Protein AF-A0A1W9UBL5-F1 (afdb_monomer_lite)

Foldseek 3Di:
DPPPVLVVLLVLLLQLVVPADQDDWDALVVSCVVCVVVVDRDDSVSSVVSLVVCVVQAQWDADPPDDGTIHHDNPRCQQVDPPDDSSRSVVVSSVVVSVVVVVVVVVVVVPD

Sequence (112 aa):
MGSSKSYETLKRQWLLLNRMPHRGRKGTKYFQQALGEMGLDVSLRTIQRDLKELSRQFPLVSDDERISGWKWAEDAAVFDIPGMDPHAALAFKMIDLHLGWMNRQHYRQILN

Radius of gyration: 15.46 Å; chains: 1; bounding box: 36×39×45 Å

Secondary structure (DSSP, 8-state):
-HHHHHHHHHHHHHHHHHT--SSS-B-HHHHHHHHHHTT----HHHHHHHHHHHTTTS-EEE-SSSS--EEE-TT-GGG--TTS-HHHHHHHHHHHHHHHHHHHHHGGGS--

Structure (mmCIF, N/CA/C/O backbone):
data_AF-A0A1W9UBL5-F1
#
_entry.id   AF-A0A1W9UBL5-F1
#
loop_
_atom_site.group_PDB
_atom_site.id
_atom_site.type_symbol
_atom_site.label_atom_id
_atom_site.label_alt_id
_atom_site.label_comp_id
_atom_site.label_asym_id
_atom_site.label_entity_id
_atom_site.label_seq_id
_atom_site.pdbx_PDB_ins_code
_atom_site.Cartn_x
_atom_site.Cartn_y
_atom_site.Cartn_z
_atom_site.occupancy
_atom_site.B_iso_or_equiv
_atom_site.auth_seq_id
_atom_site.auth_comp_id
_atom_site.auth_asym_id
_atom_site.auth_atom_id
_atom_site.pdbx_PDB_model_num
ATOM 1 N N . MET A 1 1 ? -19.153 -7.951 16.904 1.00 40.28 1 MET A N 1
ATOM 2 C CA . MET A 1 1 ? -18.435 -6.684 16.595 1.00 40.28 1 MET A CA 1
ATOM 3 C C . MET A 1 1 ? -17.101 -6.849 15.838 1.00 40.28 1 MET A C 1
ATOM 5 O O . MET A 1 1 ? -16.547 -5.837 15.431 1.00 40.28 1 MET A O 1
ATOM 9 N N . GLY A 1 2 ? -16.581 -8.065 15.584 1.00 50.62 2 GLY A N 1
ATOM 10 C CA . GLY A 1 2 ? -15.261 -8.261 14.943 1.00 50.62 2 GLY A CA 1
ATOM 11 C C . GLY A 1 2 ? -15.198 -8.169 13.406 1.00 50.62 2 GLY A C 1
ATOM 12 O O . GLY A 1 2 ? -14.125 -7.927 12.868 1.00 50.62 2 GLY A O 1
ATOM 13 N N . SER A 1 3 ? -16.320 -8.319 12.690 1.00 56.66 3 SER A N 1
ATOM 14 C CA . SER A 1 3 ? -16.324 -8.390 11.214 1.00 56.66 3 SER A CA 1
ATOM 15 C C . SER A 1 3 ? -16.077 -7.031 10.528 1.00 56.66 3 SER A C 1
ATOM 17 O O . SER A 1 3 ? -15.301 -6.946 9.580 1.00 56.66 3 SER A O 1
ATOM 19 N N . SER A 1 4 ? -16.635 -5.940 11.067 1.00 61.84 4 SER A N 1
ATOM 20 C CA . SER A 1 4 ? -16.541 -4.601 10.458 1.00 61.84 4 SER A CA 1
ATOM 21 C C . SER A 1 4 ? -15.122 -4.006 10.513 1.00 61.84 4 SER A C 1
ATOM 23 O O . SER A 1 4 ? -14.643 -3.484 9.511 1.00 61.84 4 SER A O 1
ATOM 25 N N . LYS A 1 5 ? -14.377 -4.166 11.622 1.00 63.94 5 LYS A N 1
ATOM 26 C CA . LYS A 1 5 ? -12.979 -3.679 11.715 1.00 63.94 5 LYS A CA 1
ATOM 27 C C . LYS A 1 5 ? -12.023 -4.408 10.765 1.00 63.94 5 LYS A C 1
ATOM 29 O O . LYS A 1 5 ? -11.092 -3.793 10.239 1.00 63.94 5 LYS A O 1
ATOM 34 N N . SER A 1 6 ? -12.246 -5.703 10.558 1.00 76.62 6 SER A N 1
ATOM 35 C CA . SER A 1 6 ? -11.485 -6.517 9.611 1.00 76.62 6 SER A CA 1
ATOM 36 C C . SER A 1 6 ? -11.763 -6.106 8.166 1.00 76.62 6 SER A C 1
ATOM 38 O O . SER A 1 6 ? -10.816 -5.929 7.403 1.00 76.62 6 SER A O 1
ATOM 40 N N . TYR A 1 7 ? -13.031 -5.862 7.817 1.00 84.69 7 TYR A N 1
ATOM 41 C CA . TYR A 1 7 ? -13.416 -5.367 6.493 1.00 84.69 7 TYR A CA 1
ATOM 42 C C . TYR A 1 7 ? -12.824 -3.984 6.189 1.00 84.69 7 TYR A C 1
ATOM 44 O O . TYR A 1 7 ? -12.187 -3.811 5.154 1.00 84.69 7 TYR A O 1
ATOM 52 N N . GLU A 1 8 ? -12.940 -3.020 7.109 1.00 87.44 8 GLU A N 1
ATOM 53 C CA . GLU A 1 8 ? -12.373 -1.675 6.917 1.00 87.44 8 GLU A CA 1
ATOM 54 C C . GLU A 1 8 ? -10.846 -1.701 6.761 1.00 87.44 8 GLU A C 1
ATOM 56 O O . GLU A 1 8 ? -10.266 -0.918 6.007 1.00 87.44 8 GLU A O 1
ATOM 61 N N . THR A 1 9 ? -10.173 -2.628 7.449 1.00 89.81 9 THR A N 1
ATOM 62 C CA . THR A 1 9 ? -8.724 -2.819 7.306 1.00 89.81 9 THR A CA 1
ATOM 63 C C . THR A 1 9 ? -8.378 -3.420 5.947 1.00 89.81 9 THR A C 1
ATOM 65 O O . THR A 1 9 ? -7.497 -2.892 5.273 1.00 89.81 9 THR A O 1
ATOM 68 N N . LEU A 1 10 ? -9.108 -4.451 5.508 1.00 89.62 10 LEU A N 1
ATOM 69 C CA . LEU A 1 10 ? -8.924 -5.076 4.197 1.00 89.62 10 LEU A CA 1
ATOM 70 C C . LEU A 1 10 ? -9.169 -4.075 3.061 1.00 89.62 10 LEU A C 1
ATOM 72 O O . LEU A 1 10 ? -8.335 -3.944 2.170 1.00 89.62 10 LEU A O 1
ATOM 76 N N . LYS A 1 11 ? -10.271 -3.319 3.128 1.00 91.31 11 LYS A N 1
ATOM 77 C CA . LYS A 1 11 ? -10.614 -2.262 2.168 1.00 91.31 11 LYS A CA 1
ATOM 78 C C . LYS A 1 11 ? -9.516 -1.204 2.094 1.00 91.31 11 LYS A C 1
ATOM 80 O O . LYS A 1 11 ? -9.098 -0.822 1.006 1.00 91.31 11 LYS A O 1
ATOM 85 N N . ARG A 1 12 ? -9.015 -0.733 3.237 1.00 94.56 12 ARG A N 1
ATOM 86 C CA . ARG A 1 12 ? -7.941 0.266 3.261 1.00 94.56 12 ARG A CA 1
ATOM 87 C C . ARG A 1 12 ? -6.638 -0.278 2.678 1.00 94.56 12 ARG A C 1
ATOM 89 O O . ARG A 1 12 ? -6.034 0.384 1.841 1.00 94.56 12 ARG A O 1
ATOM 96 N N . GLN A 1 13 ? -6.226 -1.479 3.078 1.00 93.19 13 GLN A N 1
ATOM 97 C CA . GLN A 1 13 ? -5.033 -2.144 2.547 1.00 93.19 13 GLN A CA 1
ATOM 98 C C . GLN A 1 13 ? -5.142 -2.378 1.034 1.00 93.19 13 GLN A C 1
ATOM 100 O O . GLN A 1 13 ? -4.197 -2.101 0.301 1.00 93.19 13 GLN A O 1
ATOM 105 N N . TRP A 1 14 ? -6.320 -2.782 0.555 1.00 91.69 14 TRP A N 1
ATOM 106 C CA . TRP A 1 14 ? -6.636 -2.899 -0.867 1.00 91.69 14 TRP A CA 1
ATOM 107 C C . TRP A 1 14 ? -6.412 -1.582 -1.611 1.00 91.69 14 TRP A C 1
ATOM 109 O O . TRP A 1 14 ? -5.690 -1.542 -2.607 1.00 91.69 14 TRP A O 1
ATOM 119 N N . LEU A 1 15 ? -6.987 -0.487 -1.113 1.00 92.62 15 LEU A N 1
ATOM 120 C CA . LEU A 1 15 ? -6.848 0.829 -1.736 1.00 92.62 15 LEU A CA 1
ATOM 121 C C . LEU A 1 15 ? -5.391 1.312 -1.752 1.00 92.62 15 LEU A C 1
ATOM 123 O O . LEU A 1 15 ? -4.957 1.882 -2.750 1.00 92.62 15 LEU A O 1
ATOM 127 N N . LEU A 1 16 ? -4.616 1.040 -0.696 1.00 94.25 16 LEU A N 1
ATOM 128 C CA . LEU A 1 16 ? -3.187 1.368 -0.653 1.00 94.25 16 LEU A CA 1
ATOM 129 C C . LEU A 1 16 ? -2.395 0.647 -1.749 1.00 94.25 16 LEU A C 1
ATOM 131 O O . LEU A 1 16 ? -1.613 1.289 -2.448 1.00 94.25 16 LEU A O 1
ATOM 135 N N . LEU A 1 17 ? -2.623 -0.656 -1.935 1.00 92.12 17 LEU A N 1
ATOM 136 C CA . LEU A 1 17 ? -1.960 -1.441 -2.982 1.00 92.12 17 LEU A CA 1
ATOM 137 C C . LEU A 1 17 ? -2.346 -0.953 -4.386 1.00 92.12 17 LEU A C 1
ATOM 139 O O . LEU A 1 17 ? -1.475 -0.779 -5.231 1.00 92.12 17 LEU A O 1
ATOM 143 N N . ASN A 1 18 ? -3.625 -0.637 -4.611 1.00 89.44 18 ASN A N 1
ATOM 144 C CA . ASN A 1 18 ? -4.109 -0.098 -5.888 1.00 89.44 18 ASN A CA 1
ATOM 145 C C . ASN A 1 18 ? -3.541 1.289 -6.226 1.00 89.44 18 ASN A C 1
ATOM 147 O O . ASN A 1 18 ? -3.521 1.681 -7.390 1.00 89.44 18 ASN A O 1
ATOM 151 N N . ARG A 1 19 ? -3.109 2.062 -5.222 1.00 91.38 19 ARG A N 1
ATOM 152 C CA . ARG A 1 19 ? -2.481 3.383 -5.410 1.00 91.38 19 ARG A CA 1
ATOM 153 C C . ARG A 1 19 ? -0.962 3.353 -5.339 1.00 91.38 19 ARG A C 1
ATOM 155 O O . ARG A 1 19 ? -0.327 4.403 -5.430 1.00 91.38 19 ARG A O 1
ATOM 162 N N . MET A 1 20 ? -0.375 2.173 -5.187 1.00 91.69 20 MET A N 1
ATOM 163 C CA . MET A 1 20 ? 1.066 2.014 -5.162 1.00 91.69 20 MET A CA 1
ATOM 164 C C . MET A 1 20 ? 1.652 2.345 -6.546 1.00 91.69 20 MET A C 1
ATOM 166 O O . MET A 1 20 ? 1.166 1.837 -7.558 1.00 91.69 20 MET A O 1
ATOM 170 N N . PRO A 1 21 ? 2.681 3.204 -6.634 1.00 87.25 21 PRO A N 1
ATOM 171 C CA . PRO A 1 21 ? 3.260 3.569 -7.918 1.00 87.25 21 PRO A CA 1
ATOM 172 C C . PRO A 1 21 ? 4.059 2.406 -8.524 1.00 87.25 21 PRO A C 1
ATOM 174 O O . PRO A 1 21 ? 4.877 1.781 -7.848 1.00 87.25 21 PRO A O 1
ATOM 177 N N . HIS A 1 22 ? 3.887 2.183 -9.830 1.00 80.06 22 HIS A N 1
ATOM 178 C CA . HIS A 1 22 ? 4.776 1.324 -10.628 1.00 80.06 22 HIS A CA 1
ATOM 179 C C . HIS A 1 22 ? 6.076 2.037 -11.032 1.00 80.06 22 HIS A C 1
ATOM 181 O O . HIS A 1 22 ? 7.081 1.395 -11.317 1.00 80.06 22 HIS A O 1
ATOM 187 N N . ARG A 1 23 ? 6.070 3.377 -11.071 1.00 81.19 23 ARG A N 1
ATOM 188 C CA . ARG A 1 23 ? 7.239 4.210 -11.389 1.00 81.19 23 ARG A CA 1
ATOM 189 C C . ARG A 1 23 ? 7.388 5.332 -10.370 1.00 81.19 23 ARG A C 1
ATOM 191 O O . ARG A 1 23 ? 6.411 5.988 -10.010 1.00 81.19 23 ARG A O 1
ATOM 198 N N . GLY A 1 24 ? 8.624 5.590 -9.949 1.00 85.50 24 GLY A N 1
ATOM 199 C CA . GLY A 1 24 ? 8.914 6.546 -8.880 1.00 85.50 24 GLY A CA 1
ATOM 200 C C . GLY A 1 24 ? 8.452 6.045 -7.508 1.00 85.50 24 GLY A C 1
ATOM 201 O O . GLY A 1 24 ? 8.125 4.875 -7.343 1.00 85.50 24 GLY A O 1
ATOM 202 N N . ARG A 1 25 ? 8.455 6.931 -6.507 1.00 89.31 25 ARG A N 1
ATOM 203 C CA . ARG A 1 25 ? 8.078 6.618 -5.119 1.00 89.31 25 ARG A CA 1
ATOM 204 C C . ARG A 1 25 ? 7.056 7.625 -4.603 1.00 89.31 25 ARG A C 1
ATOM 206 O O . ARG A 1 25 ? 7.076 8.790 -5.007 1.00 89.31 25 ARG A O 1
ATOM 213 N N . LYS A 1 26 ? 6.179 7.196 -3.693 1.00 92.00 26 LYS A N 1
ATOM 214 C CA . LYS A 1 26 ? 5.197 8.070 -3.034 1.00 92.00 26 LYS A CA 1
ATOM 215 C C . LYS A 1 26 ? 5.298 7.959 -1.516 1.00 92.00 26 LYS A C 1
ATOM 217 O O . LYS A 1 26 ? 5.319 6.864 -0.968 1.00 92.00 26 LYS A O 1
ATOM 222 N N . GLY A 1 27 ? 5.374 9.097 -0.830 1.00 92.31 27 GLY A N 1
ATOM 223 C CA . GLY A 1 27 ? 5.396 9.136 0.635 1.00 92.31 27 GLY A CA 1
ATOM 224 C C . GLY A 1 27 ? 4.014 8.898 1.248 1.00 92.31 27 GLY A C 1
ATOM 225 O O . GLY A 1 27 ? 2.995 9.027 0.576 1.00 92.31 27 GLY A O 1
ATOM 226 N N . THR A 1 28 ? 3.955 8.621 2.551 1.00 92.81 28 THR A N 1
ATOM 227 C CA . THR A 1 28 ? 2.703 8.315 3.276 1.00 92.81 28 THR A CA 1
ATOM 228 C C . THR A 1 28 ? 1.606 9.374 3.089 1.00 92.81 28 THR A C 1
ATOM 230 O O . THR A 1 28 ? 0.434 9.027 2.974 1.00 92.81 28 THR A O 1
ATOM 233 N N . LYS A 1 29 ? 1.968 10.664 3.000 1.00 93.25 29 LYS A N 1
ATOM 234 C CA . LYS A 1 29 ? 1.005 11.762 2.787 1.00 93.25 29 LYS A CA 1
ATOM 235 C C . LYS A 1 29 ? 0.240 11.651 1.465 1.00 93.25 29 LYS A C 1
ATOM 237 O O . LYS A 1 29 ? -0.932 12.000 1.430 1.00 93.25 29 LYS A O 1
ATOM 242 N N . TYR A 1 30 ? 0.870 11.127 0.411 1.00 94.75 30 TYR A N 1
ATOM 243 C CA . TYR A 1 30 ? 0.195 10.888 -0.868 1.00 94.75 30 TYR A CA 1
ATOM 244 C C . TYR A 1 30 ? -0.961 9.898 -0.698 1.00 94.75 30 TYR A C 1
ATOM 246 O O . TYR A 1 30 ? -2.076 10.155 -1.138 1.00 94.75 30 TYR A O 1
ATOM 254 N N . PHE A 1 31 ? -0.707 8.791 -0.001 1.00 95.19 31 PHE A N 1
ATOM 255 C CA . PHE A 1 31 ? -1.732 7.789 0.270 1.00 95.19 31 PHE A CA 1
ATOM 256 C C . PHE A 1 31 ? -2.830 8.328 1.185 1.00 95.19 31 PHE A C 1
ATOM 258 O O . PHE A 1 31 ? -3.998 8.033 0.965 1.00 95.19 31 PHE A O 1
ATOM 265 N N . GLN A 1 32 ? -2.474 9.143 2.184 1.00 96.25 32 GLN A N 1
ATOM 266 C CA . GLN A 1 32 ? -3.459 9.777 3.059 1.00 96.25 32 GLN A CA 1
ATOM 267 C C . GLN A 1 32 ? -4.414 10.675 2.277 1.00 96.25 32 GLN A C 1
ATOM 269 O O . GLN A 1 32 ? -5.624 10.560 2.443 1.00 96.25 32 GLN A O 1
ATOM 274 N N . GLN A 1 33 ? -3.876 11.523 1.401 1.00 96.25 33 GLN A N 1
ATOM 275 C CA . GLN A 1 33 ? -4.686 12.378 0.545 1.00 96.25 33 GLN A CA 1
ATOM 276 C C . GLN A 1 33 ? -5.586 11.545 -0.377 1.00 96.25 33 GLN A C 1
ATOM 278 O O . GLN A 1 33 ? -6.789 11.775 -0.411 1.00 96.25 33 GLN A O 1
ATOM 283 N N . ALA A 1 34 ? -5.030 10.537 -1.058 1.00 95.00 34 ALA A N 1
ATOM 284 C CA . ALA A 1 34 ? -5.794 9.685 -1.968 1.00 95.00 34 ALA A CA 1
ATOM 285 C C . ALA A 1 34 ? -6.939 8.934 -1.262 1.00 95.00 34 ALA A C 1
ATOM 287 O O . ALA A 1 34 ? -8.011 8.764 -1.835 1.0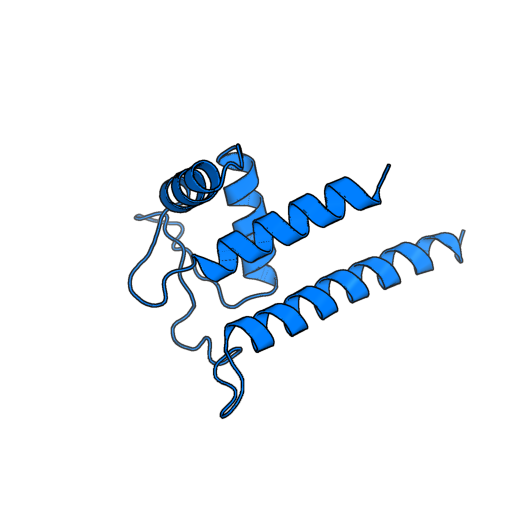0 95.00 34 ALA A O 1
ATOM 288 N N . LEU A 1 35 ? -6.731 8.487 -0.019 1.00 95.69 35 LEU A N 1
ATOM 289 C CA . LEU A 1 35 ? -7.786 7.876 0.794 1.00 95.69 35 LEU A CA 1
ATOM 290 C C . LEU A 1 35 ? -8.833 8.910 1.239 1.00 95.69 35 LEU A C 1
ATOM 292 O O . LEU A 1 35 ? -10.028 8.622 1.182 1.00 95.69 35 LEU A O 1
ATOM 296 N N . GLY A 1 36 ? -8.402 10.117 1.616 1.00 96.25 36 GLY A N 1
ATOM 297 C CA . GLY A 1 36 ? -9.295 11.220 1.979 1.00 96.25 36 GLY A CA 1
ATOM 298 C C . GLY A 1 36 ? -10.195 11.666 0.823 1.00 96.25 36 GLY A C 1
ATOM 299 O O . GLY A 1 36 ? -11.388 11.866 1.023 1.00 96.25 36 GLY A O 1
ATOM 300 N N . GLU A 1 37 ? -9.665 11.718 -0.403 1.00 95.56 37 GLU A N 1
ATOM 301 C CA . GLU A 1 37 ? -10.431 11.988 -1.634 1.00 95.56 37 GLU A CA 1
ATOM 302 C C . GLU A 1 37 ? -11.516 10.928 -1.904 1.00 95.56 37 GLU A C 1
ATOM 304 O O . GLU A 1 37 ? -12.508 11.207 -2.572 1.00 95.56 37 GLU A O 1
ATOM 309 N N . MET A 1 38 ? -11.368 9.722 -1.347 1.00 92.19 38 MET A N 1
ATOM 310 C CA . MET A 1 38 ? -12.367 8.646 -1.399 1.00 92.19 38 MET A CA 1
ATOM 311 C C . MET A 1 38 ? -13.311 8.637 -0.185 1.00 92.19 38 MET A C 1
ATOM 313 O O . MET A 1 38 ? -14.119 7.717 -0.046 1.00 92.19 38 MET A O 1
ATOM 317 N N . GLY A 1 39 ? -13.199 9.620 0.714 1.00 93.81 39 GLY A N 1
ATOM 318 C CA . GLY A 1 39 ? -13.997 9.723 1.937 1.00 93.81 39 GLY A CA 1
ATOM 319 C C . GLY A 1 39 ? -13.509 8.854 3.102 1.00 93.81 39 GLY A C 1
ATOM 320 O O . GLY A 1 39 ? -14.263 8.644 4.051 1.00 93.81 39 GLY A O 1
ATOM 321 N N . LEU A 1 40 ? -12.278 8.327 3.056 1.00 92.06 40 LEU A N 1
ATOM 322 C CA . LEU A 1 40 ? -11.677 7.579 4.165 1.00 92.06 40 LEU A CA 1
ATOM 323 C C . LEU A 1 40 ? -10.741 8.487 4.971 1.00 92.06 40 LEU A C 1
ATOM 325 O O . LEU A 1 40 ? -9.598 8.717 4.574 1.00 92.06 40 LEU A O 1
ATOM 329 N N . ASP A 1 41 ? -11.196 8.939 6.140 1.00 93.75 41 ASP A N 1
ATOM 330 C CA . ASP A 1 41 ? -10.328 9.637 7.091 1.00 93.75 41 ASP A CA 1
ATOM 331 C C . ASP A 1 41 ? -9.450 8.633 7.853 1.00 93.75 41 ASP A C 1
ATOM 333 O O . ASP A 1 41 ? -9.920 7.815 8.651 1.00 93.75 41 ASP A O 1
ATOM 337 N N . VAL A 1 42 ? -8.152 8.650 7.554 1.00 95.00 42 VAL A N 1
ATOM 338 C CA . VAL A 1 42 ? -7.172 7.719 8.111 1.00 95.00 42 VAL A CA 1
ATOM 339 C C . VAL A 1 42 ? -5.931 8.485 8.547 1.00 95.00 42 VAL A C 1
ATOM 341 O O . VAL A 1 42 ? -5.325 9.238 7.784 1.00 95.00 42 VAL A O 1
ATOM 344 N N . SER A 1 43 ? -5.486 8.230 9.777 1.00 95.44 43 SER A N 1
ATOM 345 C CA . SER A 1 43 ? -4.250 8.819 10.293 1.00 95.44 43 SER A CA 1
ATOM 346 C C . SER A 1 43 ? -3.003 8.333 9.538 1.00 95.44 43 SER A C 1
ATOM 348 O O . SER A 1 43 ? -2.905 7.166 9.145 1.00 95.44 43 SER A O 1
ATOM 350 N N . LEU A 1 44 ? -1.982 9.192 9.437 1.00 94.19 44 LEU A N 1
ATOM 351 C CA . LEU A 1 44 ? -0.669 8.818 8.888 1.00 94.19 44 LEU A CA 1
ATOM 352 C C . LEU A 1 44 ? -0.061 7.597 9.591 1.00 94.19 44 LEU A C 1
ATOM 354 O O . LEU A 1 44 ? 0.514 6.742 8.923 1.00 94.19 44 LEU A O 1
ATOM 358 N N . ARG A 1 45 ? -0.220 7.482 10.918 1.00 94.00 45 ARG A N 1
ATOM 359 C CA . ARG A 1 45 ? 0.287 6.345 11.705 1.00 94.00 45 ARG A CA 1
ATOM 360 C C . ARG A 1 45 ? -0.357 5.028 11.274 1.00 94.00 45 ARG A C 1
ATOM 362 O O . ARG A 1 45 ? 0.333 4.017 11.168 1.00 94.00 45 ARG A O 1
ATOM 369 N N . THR A 1 46 ? -1.665 5.038 11.022 1.00 95.06 46 THR A N 1
ATOM 370 C CA . THR A 1 46 ? -2.388 3.860 10.526 1.00 95.06 46 THR A CA 1
ATOM 371 C C . THR A 1 46 ? -1.899 3.479 9.135 1.00 95.06 46 THR A C 1
ATOM 373 O O . THR A 1 46 ? -1.615 2.312 8.899 1.00 95.06 46 THR A O 1
ATOM 376 N N . ILE A 1 47 ? -1.717 4.453 8.241 1.00 95.19 47 ILE A N 1
ATOM 377 C CA . ILE A 1 47 ? -1.216 4.200 6.883 1.00 95.19 47 ILE A CA 1
ATOM 378 C C . ILE A 1 47 ? 0.209 3.637 6.921 1.00 95.19 47 ILE A C 1
ATOM 380 O O . ILE A 1 47 ? 0.490 2.650 6.255 1.00 95.19 47 ILE A O 1
ATOM 384 N N . GLN A 1 48 ? 1.105 4.209 7.732 1.00 93.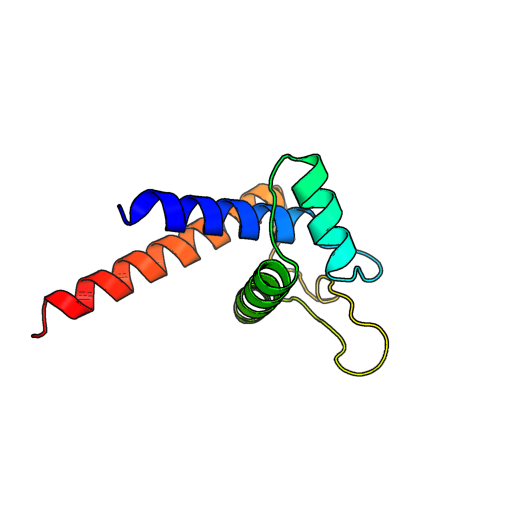56 48 GLN A N 1
ATOM 385 C CA . GLN A 1 48 ? 2.471 3.698 7.908 1.00 93.56 48 GLN A CA 1
ATOM 386 C C . GLN A 1 48 ? 2.488 2.256 8.417 1.00 93.56 48 GLN A C 1
ATOM 388 O O . GLN A 1 48 ? 3.246 1.432 7.908 1.00 93.56 48 GLN A O 1
ATOM 393 N N . ARG A 1 49 ? 1.656 1.948 9.419 1.00 92.69 49 ARG A N 1
ATOM 394 C CA . ARG A 1 49 ? 1.526 0.589 9.949 1.00 92.69 49 ARG A CA 1
ATOM 395 C C . ARG A 1 49 ? 1.044 -0.369 8.863 1.00 92.69 49 ARG A C 1
ATOM 397 O O . ARG A 1 49 ? 1.665 -1.407 8.672 1.00 92.69 49 ARG A O 1
ATOM 404 N N . ASP A 1 50 ? -0.011 -0.006 8.145 1.00 94.44 50 ASP A N 1
ATOM 405 C CA . ASP A 1 50 ? -0.588 -0.852 7.107 1.00 94.44 50 ASP A CA 1
ATOM 406 C C . ASP A 1 50 ? 0.396 -1.062 5.942 1.00 94.44 50 ASP A C 1
ATOM 408 O O . ASP A 1 50 ? 0.555 -2.187 5.488 1.00 94.44 50 ASP A O 1
ATOM 412 N N . LEU A 1 51 ? 1.136 -0.033 5.510 1.00 93.94 51 LEU A N 1
ATOM 413 C CA . LEU A 1 51 ? 2.194 -0.167 4.497 1.00 93.94 51 LEU A CA 1
ATOM 414 C C . LEU A 1 51 ? 3.316 -1.112 4.954 1.00 93.94 51 LEU A C 1
ATOM 416 O O . LEU A 1 51 ? 3.766 -1.953 4.178 1.00 93.94 51 LEU A O 1
ATOM 420 N N . LYS A 1 52 ? 3.713 -1.037 6.230 1.00 92.06 52 LYS A N 1
ATOM 421 C CA . LYS A 1 52 ? 4.692 -1.956 6.831 1.00 92.06 52 LYS A CA 1
ATOM 422 C C . LYS A 1 52 ? 4.164 -3.388 6.962 1.00 92.06 52 LYS A C 1
ATOM 424 O O . LYS A 1 52 ? 4.933 -4.339 6.885 1.00 92.06 52 LYS A O 1
ATOM 429 N N . GLU A 1 53 ? 2.870 -3.568 7.204 1.00 90.25 53 GLU A N 1
ATOM 430 C CA . GLU A 1 53 ? 2.232 -4.890 7.213 1.00 90.25 53 GLU A CA 1
ATOM 431 C C . GLU A 1 53 ? 2.135 -5.471 5.799 1.00 90.25 53 GLU A C 1
ATOM 433 O O . GLU A 1 53 ? 2.416 -6.653 5.595 1.00 90.25 53 GLU A O 1
ATOM 438 N N . LEU A 1 54 ? 1.784 -4.635 4.821 1.00 91.44 54 LEU A N 1
ATOM 439 C CA . LEU A 1 54 ? 1.715 -5.005 3.414 1.00 91.44 54 LEU A CA 1
ATOM 440 C C . LEU A 1 54 ? 3.090 -5.404 2.877 1.00 91.44 54 LEU A C 1
ATOM 442 O O . LEU A 1 54 ? 3.199 -6.439 2.231 1.00 91.44 54 LEU A O 1
ATOM 446 N N . SER A 1 55 ? 4.157 -4.680 3.215 1.00 90.69 55 SER A N 1
ATOM 447 C CA . SER A 1 55 ? 5.512 -4.997 2.738 1.00 90.69 55 SER A CA 1
ATOM 448 C C . SER A 1 55 ? 6.062 -6.338 3.229 1.00 90.69 55 SER A C 1
ATOM 450 O O . SER A 1 55 ? 7.056 -6.823 2.706 1.00 90.69 55 SER A O 1
ATOM 452 N N . ARG A 1 56 ? 5.434 -6.958 4.236 1.00 89.00 56 ARG A N 1
ATOM 453 C CA . ARG A 1 56 ? 5.779 -8.319 4.684 1.00 89.00 56 ARG A CA 1
ATOM 454 C C . ARG A 1 56 ? 5.198 -9.407 3.784 1.00 89.00 56 ARG A C 1
ATOM 456 O O . ARG A 1 56 ? 5.629 -10.550 3.868 1.00 89.00 56 ARG A O 1
ATOM 463 N N . GLN A 1 57 ? 4.167 -9.080 3.009 1.00 85.19 57 GLN A N 1
ATOM 464 C CA . GLN A 1 57 ? 3.371 -10.036 2.229 1.00 85.19 57 GLN A CA 1
ATOM 465 C C . GLN A 1 57 ? 3.403 -9.736 0.727 1.00 85.19 57 GLN A C 1
ATOM 467 O O . GLN A 1 57 ? 3.121 -10.615 -0.086 1.00 85.19 57 GLN A O 1
ATOM 472 N N . PHE A 1 58 ? 3.746 -8.500 0.377 1.00 86.69 58 PHE A N 1
ATOM 473 C CA . PHE A 1 58 ? 3.812 -7.962 -0.969 1.00 86.69 58 PHE A CA 1
ATOM 474 C C . PHE A 1 58 ? 5.217 -7.402 -1.228 1.00 86.69 58 PHE A C 1
ATOM 476 O O . PHE A 1 58 ? 5.822 -6.874 -0.292 1.00 86.69 58 PHE A O 1
ATOM 483 N N . PRO A 1 59 ? 5.725 -7.466 -2.473 1.00 88.56 59 PRO A N 1
ATOM 484 C CA . PRO A 1 59 ? 7.042 -6.947 -2.846 1.00 88.56 59 PRO A CA 1
ATOM 485 C C . PRO A 1 59 ? 7.036 -5.408 -2.890 1.00 88.56 59 PRO A C 1
ATOM 487 O O . PRO A 1 59 ? 7.085 -4.788 -3.950 1.00 88.56 59 PRO A O 1
ATOM 490 N N . LEU A 1 60 ? 6.907 -4.780 -1.722 1.00 89.75 60 LEU A N 1
ATOM 491 C CA . LEU A 1 60 ? 6.929 -3.333 -1.539 1.00 89.75 60 LEU A CA 1
ATOM 492 C C . LEU A 1 60 ? 8.266 -2.911 -0.949 1.00 89.75 60 LEU A C 1
ATOM 494 O O . LEU A 1 60 ? 8.735 -3.507 0.020 1.00 89.75 60 LEU A O 1
ATOM 498 N N . VAL A 1 61 ? 8.830 -1.832 -1.483 1.00 88.81 61 VAL A N 1
ATOM 499 C CA . VAL A 1 61 ? 10.091 -1.266 -0.999 1.00 88.81 61 VAL A CA 1
ATOM 500 C C . VAL A 1 61 ? 9.895 0.164 -0.507 1.00 88.81 61 VAL A C 1
ATOM 502 O O . VAL A 1 61 ? 9.165 0.957 -1.107 1.00 88.81 61 VAL A O 1
ATOM 505 N N . SER A 1 62 ? 10.586 0.493 0.581 1.00 87.00 62 SER A N 1
ATOM 506 C CA . SER A 1 62 ? 10.710 1.837 1.145 1.00 87.00 62 SER A CA 1
ATOM 507 C C . SER A 1 62 ? 12.163 2.030 1.562 1.00 87.00 62 SER A C 1
ATOM 509 O O . SER A 1 62 ? 12.704 1.167 2.246 1.00 87.00 62 SER A O 1
ATOM 511 N N . ASP A 1 63 ? 12.789 3.133 1.152 1.00 74.56 63 ASP A N 1
ATOM 512 C CA . ASP A 1 63 ? 14.150 3.453 1.595 1.00 74.56 63 ASP A CA 1
ATOM 513 C C . ASP A 1 63 ? 14.057 4.186 2.940 1.00 74.56 63 ASP A C 1
ATOM 515 O O . ASP A 1 63 ? 13.359 5.199 3.048 1.00 74.56 63 ASP A O 1
ATOM 519 N N . ASP A 1 64 ? 14.747 3.674 3.961 1.00 65.19 64 ASP A N 1
ATOM 520 C CA . ASP A 1 6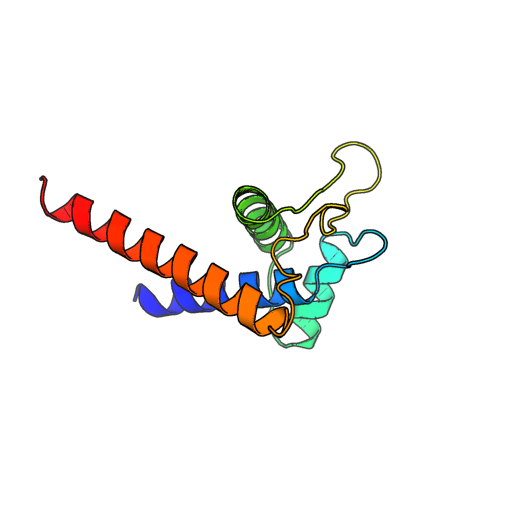4 ? 14.687 4.207 5.331 1.00 65.19 64 ASP A CA 1
ATOM 521 C C . ASP A 1 64 ? 15.509 5.501 5.524 1.00 65.19 64 ASP A C 1
ATOM 523 O O . ASP A 1 64 ? 15.359 6.170 6.544 1.00 65.19 64 ASP A O 1
ATOM 527 N N . GLU A 1 65 ? 16.343 5.911 4.556 1.00 55.25 65 GLU A N 1
ATOM 528 C CA . GLU A 1 65 ? 17.456 6.825 4.872 1.00 55.25 65 GLU A CA 1
ATOM 529 C C . GLU A 1 65 ? 17.400 8.253 4.300 1.00 55.25 65 GLU A C 1
ATOM 531 O O . GLU A 1 65 ? 18.081 9.117 4.847 1.00 55.25 65 GLU A O 1
ATOM 536 N N . ARG A 1 66 ? 16.613 8.591 3.259 1.00 51.28 66 ARG A N 1
ATOM 537 C CA . ARG A 1 66 ? 16.601 10.004 2.775 1.00 51.28 66 ARG A CA 1
ATOM 538 C C . ARG A 1 66 ? 15.359 10.515 2.050 1.00 51.28 66 ARG A C 1
ATOM 540 O O . ARG A 1 66 ? 15.126 11.721 2.061 1.00 51.28 66 ARG A O 1
ATOM 547 N N . ILE A 1 67 ? 14.540 9.648 1.452 1.00 51.34 67 ILE A N 1
ATOM 548 C CA . ILE A 1 67 ? 13.246 10.022 0.855 1.00 51.34 67 ILE A CA 1
ATOM 549 C C . ILE A 1 67 ? 12.246 8.919 1.204 1.00 51.34 67 ILE A C 1
ATOM 551 O O . ILE A 1 67 ? 12.190 7.894 0.530 1.00 51.34 67 ILE A O 1
ATOM 555 N N . SER A 1 68 ? 11.466 9.120 2.271 1.00 68.94 68 SER A N 1
ATOM 556 C CA . SER A 1 68 ? 10.449 8.148 2.694 1.00 68.94 68 SER A CA 1
ATOM 557 C C . SER A 1 68 ? 9.404 7.969 1.588 1.00 68.94 68 SER A C 1
ATOM 559 O O . SER A 1 68 ? 8.607 8.865 1.295 1.00 68.94 68 SER A O 1
ATOM 561 N N . GLY A 1 69 ? 9.431 6.820 0.917 1.00 86.50 69 GLY A N 1
ATOM 562 C CA . GLY A 1 69 ? 8.635 6.623 -0.283 1.00 86.50 69 GLY A CA 1
ATOM 563 C C . GLY A 1 69 ? 8.458 5.161 -0.651 1.00 86.50 69 GLY A C 1
ATOM 564 O O . GLY A 1 69 ? 9.430 4.429 -0.822 1.00 86.50 69 GLY A O 1
ATOM 565 N N . TRP A 1 70 ? 7.200 4.782 -0.835 1.00 91.81 70 TRP A N 1
ATOM 566 C CA . TRP A 1 70 ? 6.762 3.436 -1.161 1.00 91.81 70 TRP A CA 1
ATOM 567 C C . TRP A 1 70 ? 6.590 3.275 -2.668 1.00 91.81 70 TRP A C 1
ATOM 569 O O . TRP A 1 70 ? 6.112 4.193 -3.348 1.00 91.81 70 TRP A O 1
ATOM 579 N N . LYS A 1 71 ? 6.995 2.111 -3.173 1.00 90.56 71 LYS A N 1
ATOM 580 C CA . LYS A 1 71 ? 6.736 1.637 -4.535 1.00 90.56 71 LYS A CA 1
ATOM 581 C C . LYS A 1 71 ? 6.690 0.111 -4.567 1.00 90.56 71 LYS A C 1
ATOM 583 O O . LYS A 1 71 ? 7.146 -0.542 -3.624 1.00 90.56 71 LYS A O 1
ATOM 588 N N . TRP A 1 72 ? 6.198 -0.438 -5.672 1.00 89.25 72 TRP A N 1
ATOM 589 C CA . TRP A 1 72 ? 6.464 -1.833 -6.018 1.00 89.25 72 TRP A CA 1
ATOM 590 C C . TRP A 1 72 ? 7.966 -2.047 -6.255 1.00 89.25 72 TRP A C 1
ATOM 592 O O . TRP A 1 72 ? 8.645 -1.167 -6.795 1.00 89.25 72 TRP A O 1
ATOM 602 N N . ALA A 1 73 ? 8.492 -3.198 -5.840 1.00 86.25 73 ALA A N 1
ATOM 603 C CA . ALA A 1 73 ? 9.825 -3.635 -6.237 1.00 86.25 73 ALA A CA 1
ATOM 604 C C . ALA A 1 73 ? 9.899 -3.799 -7.768 1.00 86.25 73 ALA A C 1
ATOM 606 O O . ALA A 1 73 ? 8.887 -4.030 -8.427 1.00 86.25 73 ALA A O 1
ATOM 607 N N . GLU A 1 74 ? 11.088 -3.643 -8.348 1.00 75.56 74 GLU A N 1
ATOM 608 C CA . GLU A 1 74 ? 11.270 -3.683 -9.811 1.00 75.56 74 GLU A CA 1
ATOM 609 C C . GLU A 1 74 ? 11.047 -5.083 -10.398 1.00 75.56 74 GLU A C 1
ATOM 611 O O . GLU A 1 74 ? 10.675 -5.215 -11.559 1.00 75.56 74 GLU A O 1
ATOM 616 N N . ASP A 1 75 ? 11.193 -6.111 -9.567 1.00 66.94 75 ASP A N 1
ATOM 617 C CA . ASP A 1 75 ? 10.963 -7.525 -9.846 1.00 66.94 75 ASP A CA 1
ATOM 618 C C . ASP A 1 75 ? 9.599 -8.019 -9.333 1.00 66.94 75 ASP A C 1
ATOM 620 O O . ASP A 1 75 ? 9.388 -9.223 -9.184 1.00 66.94 75 ASP A O 1
ATOM 624 N N . ALA A 1 76 ? 8.650 -7.112 -9.061 1.00 64.25 76 ALA A N 1
ATOM 625 C CA . ALA A 1 76 ? 7.308 -7.431 -8.573 1.00 64.25 76 ALA A CA 1
ATOM 626 C C . ALA A 1 76 ? 6.411 -8.108 -9.637 1.00 64.25 76 ALA A C 1
ATOM 628 O O . ALA A 1 76 ? 5.244 -7.753 -9.798 1.00 64.25 76 ALA A O 1
ATOM 629 N N . ALA A 1 77 ? 6.919 -9.141 -10.312 1.00 55.06 77 ALA A N 1
ATOM 630 C CA . ALA A 1 77 ? 6.232 -9.990 -11.288 1.00 55.06 77 ALA A CA 1
ATOM 631 C C . ALA A 1 77 ? 5.032 -10.767 -10.704 1.00 55.06 77 ALA A C 1
ATOM 633 O O . ALA A 1 77 ? 4.354 -11.505 -11.413 1.00 55.06 77 ALA A O 1
ATOM 634 N N . VAL A 1 78 ? 4.738 -10.598 -9.410 1.00 55.88 78 VAL A N 1
ATOM 635 C CA . VAL A 1 78 ? 3.669 -11.292 -8.674 1.00 55.88 78 VAL A CA 1
ATOM 636 C C . VAL A 1 78 ? 2.269 -11.004 -9.247 1.00 55.88 78 VAL A C 1
ATOM 638 O O . VAL A 1 78 ? 1.352 -11.784 -9.005 1.00 55.88 78 VAL A O 1
ATOM 641 N N . PHE A 1 79 ? 2.098 -9.936 -10.035 1.00 60.31 79 PHE A N 1
ATOM 642 C CA . PHE A 1 79 ? 0.815 -9.568 -10.659 1.00 60.31 79 PHE A CA 1
ATOM 643 C C . PHE A 1 79 ? 0.834 -9.569 -12.188 1.00 60.31 79 PHE A C 1
ATOM 645 O O . PHE A 1 79 ? -0.143 -9.151 -12.800 1.00 60.31 79 PHE A O 1
ATOM 652 N N . ASP A 1 80 ? 1.916 -10.052 -12.795 1.00 54.97 80 ASP A N 1
ATOM 653 C CA . ASP A 1 80 ? 2.116 -10.039 -14.247 1.00 54.97 80 ASP A CA 1
ATOM 654 C C . ASP A 1 80 ? 1.778 -11.411 -14.858 1.00 54.97 80 ASP A C 1
ATOM 656 O O . ASP A 1 80 ? 2.494 -11.946 -15.703 1.00 54.97 80 ASP A O 1
ATOM 660 N N . ILE A 1 81 ? 0.696 -12.032 -14.368 1.00 59.06 81 ILE A N 1
ATOM 661 C CA . ILE A 1 81 ? 0.209 -13.316 -14.883 1.00 59.06 81 ILE A CA 1
ATOM 662 C C . ILE A 1 81 ? -0.374 -13.064 -16.282 1.00 59.06 81 ILE A C 1
ATOM 664 O O . ILE A 1 81 ? -1.385 -12.363 -16.395 1.00 59.06 81 ILE A O 1
ATOM 668 N N . PRO A 1 82 ? 0.201 -13.639 -17.357 1.00 58.84 82 PRO A N 1
ATOM 669 C CA . PRO A 1 82 ? -0.291 -13.405 -18.708 1.00 58.84 82 PRO A CA 1
ATOM 670 C C . PRO A 1 82 ? -1.759 -13.828 -18.843 1.00 58.84 82 PRO A C 1
ATOM 672 O O . PRO A 1 82 ? -2.117 -14.965 -18.542 1.00 58.84 82 PRO A O 1
ATOM 675 N N . GLY A 1 83 ? -2.613 -12.909 -19.296 1.00 65.31 83 GLY A N 1
ATOM 676 C CA . GLY A 1 83 ? -4.051 -13.150 -19.458 1.00 65.31 83 GLY A CA 1
ATOM 677 C C . GLY A 1 83 ? -4.904 -12.934 -18.201 1.00 65.31 83 GLY A C 1
ATOM 678 O O . GLY A 1 83 ? -6.113 -13.144 -18.269 1.00 65.31 83 GLY A O 1
ATOM 679 N N . MET A 1 84 ? -4.323 -12.491 -17.080 1.00 67.31 84 MET A N 1
ATOM 680 C CA . MET A 1 84 ? -5.068 -12.095 -15.881 1.00 67.31 84 MET A CA 1
ATOM 681 C C . MET A 1 84 ? -4.943 -10.588 -15.644 1.00 67.31 84 MET A C 1
ATOM 683 O O . MET A 1 84 ? -3.859 -10.017 -15.725 1.00 67.31 84 MET A O 1
ATOM 687 N N . ASP A 1 85 ? -6.066 -9.945 -15.330 1.00 76.19 85 ASP A N 1
ATOM 688 C CA . ASP A 1 85 ? -6.073 -8.549 -14.903 1.00 76.19 85 ASP A CA 1
ATOM 689 C C . ASP A 1 85 ? -5.273 -8.392 -13.583 1.00 76.19 85 ASP A C 1
ATOM 691 O O . ASP A 1 85 ? -5.535 -9.127 -12.622 1.00 76.19 85 ASP A O 1
ATOM 695 N N . PRO A 1 86 ? -4.306 -7.457 -13.489 1.00 68.25 86 PRO A N 1
ATOM 696 C CA . PRO A 1 86 ? -3.471 -7.290 -12.296 1.00 68.25 86 PRO A CA 1
ATOM 697 C C . PRO A 1 86 ? -4.265 -6.989 -11.019 1.00 68.25 86 PRO A C 1
ATOM 699 O O . PRO A 1 86 ? -3.863 -7.403 -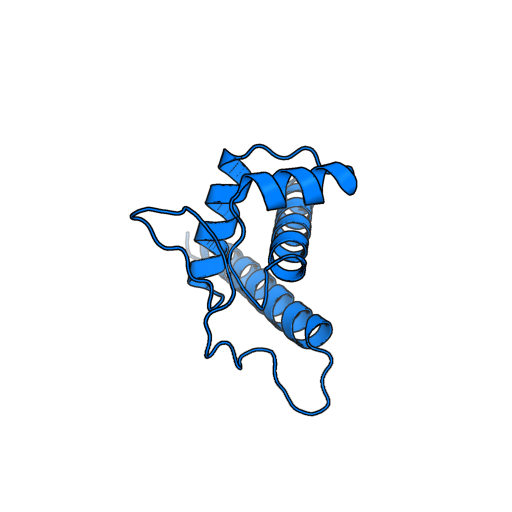9.926 1.00 68.25 86 PRO A O 1
ATOM 702 N N . HIS A 1 87 ? -5.415 -6.312 -11.132 1.00 72.56 87 HIS A N 1
ATOM 703 C CA . HIS A 1 87 ? -6.294 -6.088 -9.988 1.00 72.56 87 HIS A CA 1
ATOM 704 C C . HIS A 1 87 ? -6.971 -7.395 -9.567 1.00 72.56 87 HIS A C 1
ATOM 706 O O . HIS A 1 87 ? -7.023 -7.692 -8.376 1.00 72.56 87 HIS A O 1
ATOM 712 N N . ALA A 1 88 ? -7.416 -8.232 -10.505 1.00 76.44 88 ALA A N 1
ATOM 713 C CA . ALA A 1 88 ? -7.940 -9.559 -10.181 1.00 76.44 88 ALA A CA 1
ATOM 714 C C . ALA A 1 88 ? -6.899 -10.433 -9.450 1.00 76.44 88 ALA A C 1
ATOM 716 O O . ALA A 1 88 ? -7.212 -11.007 -8.405 1.00 76.44 88 ALA A O 1
ATOM 717 N N . ALA A 1 89 ? -5.649 -10.473 -9.924 1.00 77.19 89 ALA A N 1
ATOM 718 C CA . ALA A 1 89 ? -4.559 -11.203 -9.263 1.00 77.19 89 ALA A CA 1
ATOM 719 C C . ALA A 1 89 ? -4.307 -10.698 -7.828 1.00 77.19 89 ALA A C 1
ATOM 721 O O . ALA A 1 89 ? -4.156 -11.483 -6.884 1.00 77.19 89 ALA A O 1
ATOM 722 N N . LEU A 1 90 ? -4.331 -9.375 -7.639 1.00 80.94 90 LEU A N 1
ATOM 723 C CA . LEU A 1 90 ? -4.224 -8.759 -6.321 1.00 80.94 90 LEU A CA 1
ATOM 724 C C . LEU A 1 90 ? -5.405 -9.130 -5.410 1.00 80.94 90 LEU A C 1
ATOM 726 O O . LEU A 1 90 ? -5.204 -9.360 -4.213 1.00 80.94 90 LEU A O 1
ATOM 730 N N . ALA A 1 91 ? -6.623 -9.208 -5.954 1.00 82.25 91 ALA A N 1
ATOM 731 C CA . ALA A 1 91 ? -7.824 -9.555 -5.195 1.00 82.25 91 ALA A CA 1
ATOM 732 C C . ALA A 1 91 ? -7.736 -10.980 -4.650 1.00 82.25 91 ALA A C 1
ATOM 734 O O . ALA A 1 91 ? -7.949 -11.185 -3.454 1.00 82.25 91 ALA A O 1
ATOM 735 N N . PHE A 1 92 ? -7.333 -11.941 -5.487 1.00 81.12 92 PHE A N 1
ATOM 736 C CA . PHE A 1 92 ? -7.112 -13.324 -5.058 1.00 81.12 92 PHE A CA 1
ATOM 737 C C . PHE A 1 92 ? -6.085 -13.408 -3.929 1.00 81.12 92 PHE A C 1
ATOM 739 O O . PHE A 1 92 ? -6.364 -14.001 -2.887 1.00 81.12 92 PHE A O 1
ATOM 746 N N . LYS A 1 93 ? -4.942 -12.723 -4.067 1.00 80.44 93 LYS A N 1
ATOM 747 C CA . LYS A 1 93 ? -3.914 -12.709 -3.019 1.00 80.44 93 LYS A CA 1
ATOM 748 C C . LYS A 1 93 ? -4.441 -12.142 -1.700 1.00 80.44 93 LYS A C 1
ATOM 750 O O . LYS A 1 93 ? -4.149 -12.681 -0.637 1.00 80.44 93 LYS A O 1
ATOM 755 N N . MET A 1 94 ? -5.216 -11.062 -1.752 1.00 84.94 94 MET A N 1
ATOM 756 C CA . MET A 1 94 ? -5.813 -10.449 -0.562 1.00 84.94 94 MET A CA 1
ATOM 757 C C . MET A 1 94 ? -6.838 -11.366 0.116 1.00 84.94 94 MET A C 1
ATOM 759 O O . MET A 1 94 ? -6.851 -11.453 1.346 1.00 84.94 94 MET A O 1
ATOM 763 N N . ILE A 1 95 ? -7.650 -12.085 -0.666 1.00 84.62 95 ILE A N 1
ATOM 764 C CA . ILE A 1 95 ? -8.586 -13.098 -0.162 1.00 84.62 95 ILE A CA 1
ATOM 765 C C . ILE A 1 95 ? -7.819 -14.223 0.543 1.00 84.62 95 ILE A C 1
ATOM 767 O O . ILE A 1 95 ? -8.127 -14.523 1.696 1.00 84.62 95 ILE A O 1
ATOM 771 N N . ASP A 1 96 ? -6.778 -14.779 -0.081 1.00 80.75 96 ASP A N 1
ATOM 772 C CA . ASP A 1 96 ? -5.959 -15.847 0.509 1.00 80.75 96 ASP A CA 1
ATOM 773 C C . ASP A 1 96 ? -5.328 -15.432 1.843 1.00 80.75 96 ASP A C 1
ATOM 775 O O . ASP A 1 96 ? -5.364 -16.179 2.827 1.00 80.75 96 ASP A O 1
ATOM 779 N N . LEU A 1 97 ? -4.770 -14.218 1.910 1.00 78.19 97 LEU A N 1
ATOM 780 C CA . LEU A 1 97 ? -4.182 -13.686 3.141 1.00 78.19 97 LEU A CA 1
ATOM 781 C C . LEU A 1 97 ? -5.233 -13.545 4.248 1.00 78.19 97 LEU A C 1
ATOM 783 O O . LEU A 1 97 ? -4.969 -13.903 5.400 1.00 78.19 97 LEU A O 1
ATOM 787 N N . HIS A 1 98 ? -6.430 -13.071 3.900 1.00 76.50 98 HIS A N 1
ATOM 788 C CA . HIS A 1 98 ? -7.521 -12.890 4.850 1.00 76.50 98 HIS A CA 1
ATOM 789 C C . HIS A 1 98 ? -8.083 -14.225 5.363 1.00 76.50 98 HIS A C 1
ATOM 791 O O . HIS A 1 98 ? -8.258 -14.404 6.571 1.00 76.50 98 HIS A O 1
ATOM 797 N N . LEU A 1 99 ? -8.294 -15.196 4.470 1.00 76.50 99 LEU A N 1
ATOM 798 C CA . LEU A 1 99 ? -8.763 -16.539 4.820 1.00 76.50 99 LEU A CA 1
ATOM 799 C C . LEU A 1 99 ? -7.726 -17.303 5.656 1.00 76.50 99 LEU A C 1
ATOM 801 O O . LEU A 1 99 ? -8.073 -17.945 6.649 1.00 76.50 99 LEU A O 1
ATOM 805 N N . GLY A 1 100 ? -6.436 -17.174 5.334 1.00 66.00 100 GLY A N 1
ATOM 806 C CA . GLY A 1 100 ? -5.355 -17.753 6.133 1.00 66.00 100 GLY A CA 1
ATOM 807 C C . GLY A 1 100 ? -5.293 -17.181 7.554 1.00 66.00 100 GLY A C 1
ATOM 808 O O . GLY A 1 100 ? -4.965 -17.898 8.505 1.00 66.00 100 GLY A O 1
ATOM 809 N N . TRP A 1 101 ? -5.638 -15.901 7.731 1.00 61.84 101 TRP A N 1
ATOM 810 C CA . TRP A 1 101 ? -5.761 -15.294 9.058 1.00 61.84 101 TRP A CA 1
ATOM 811 C C . TRP A 1 101 ? -6.973 -15.843 9.813 1.00 61.84 101 TRP A C 1
ATOM 813 O O . TRP A 1 101 ? -6.829 -16.169 10.989 1.00 61.84 101 TRP A O 1
ATOM 823 N N . MET A 1 102 ? -8.122 -16.018 9.152 1.00 59.22 102 MET A N 1
ATOM 824 C CA . MET A 1 102 ? -9.318 -16.610 9.767 1.00 59.22 102 MET A CA 1
ATOM 825 C C . MET A 1 102 ? -9.070 -18.045 10.254 1.00 59.22 102 MET A C 1
ATOM 827 O O . MET A 1 102 ? -9.383 -18.354 11.404 1.00 59.22 102 MET A O 1
ATOM 831 N N . ASN A 1 103 ? -8.413 -18.886 9.450 1.00 57.78 103 ASN A N 1
ATOM 832 C CA . ASN A 1 103 ? -8.091 -20.259 9.852 1.00 57.78 103 ASN A CA 1
ATOM 833 C C . ASN A 1 103 ? -7.134 -20.303 11.053 1.00 57.78 103 ASN A C 1
ATOM 835 O O . ASN A 1 103 ? -7.354 -21.069 11.989 1.00 57.78 103 ASN A O 1
ATOM 839 N N . ARG A 1 104 ? -6.118 -19.430 11.105 1.00 57.69 104 ARG A N 1
ATOM 840 C CA . ARG A 1 104 ? -5.183 -19.368 12.247 1.00 57.69 104 ARG A CA 1
ATOM 841 C C . ARG A 1 104 ? -5.819 -18.901 13.562 1.00 57.69 104 ARG A C 1
ATOM 843 O O . ARG A 1 104 ? -5.334 -19.297 14.620 1.00 57.69 104 ARG A O 1
ATOM 850 N N . GLN A 1 105 ? -6.872 -18.080 13.528 1.00 53.59 105 GLN A N 1
ATOM 851 C CA . GLN A 1 105 ? -7.574 -17.655 14.749 1.00 53.59 105 GLN A CA 1
ATOM 852 C C . GLN A 1 105 ? -8.496 -18.751 15.311 1.00 53.59 105 GLN A C 1
ATOM 854 O O . GLN A 1 105 ? -8.719 -18.785 16.519 1.00 53.59 105 GLN A O 1
ATOM 859 N N . HIS A 1 106 ? -8.990 -19.670 14.472 1.00 51.69 106 HIS A N 1
ATOM 860 C CA . HIS A 1 106 ? -9.907 -20.731 14.902 1.00 51.69 106 HIS A CA 1
ATOM 861 C C . HIS A 1 106 ? -9.184 -21.900 15.605 1.00 51.69 106 HIS A C 1
ATOM 863 O O . HIS A 1 106 ? -9.676 -22.413 16.606 1.00 51.69 106 HIS A O 1
ATOM 869 N N . TYR A 1 107 ? -7.956 -22.250 15.194 1.00 49.53 107 TYR A N 1
ATOM 870 C CA . TYR A 1 107 ? -7.172 -23.316 15.852 1.00 49.53 107 TYR A CA 1
ATOM 871 C C . TYR A 1 107 ? -6.773 -23.011 17.306 1.00 49.53 107 TYR A C 1
ATOM 873 O O . TYR A 1 107 ? -6.498 -23.930 18.072 1.00 49.53 107 TYR A O 1
ATOM 881 N N . ARG A 1 108 ? -6.766 -21.737 17.723 1.00 52.38 108 ARG A N 1
ATOM 882 C CA . ARG A 1 108 ? -6.438 -21.352 19.107 1.00 52.38 108 ARG A CA 1
ATOM 883 C C . ARG A 1 108 ? -7.568 -21.588 20.111 1.00 52.38 108 ARG A C 1
ATOM 885 O O . ARG A 1 108 ? -7.316 -21.483 21.304 1.00 52.38 108 ARG A O 1
ATOM 892 N N . GLN A 1 109 ? -8.779 -21.907 19.651 1.00 53.47 109 GLN A N 1
ATOM 893 C CA . GLN A 1 109 ? -9.911 -22.226 20.529 1.00 53.47 109 GLN A CA 1
ATOM 894 C C .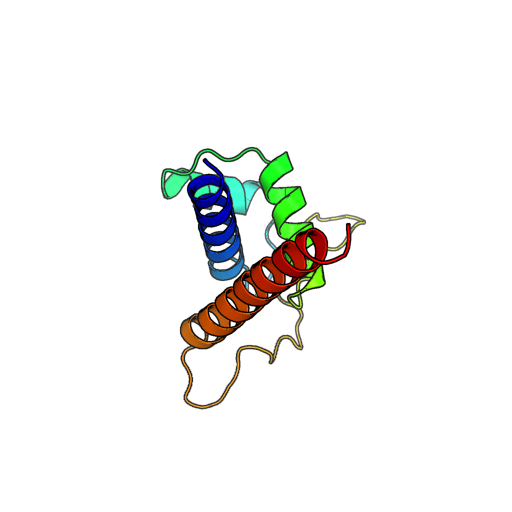 GLN A 1 109 ? -10.106 -23.733 20.757 1.00 53.47 109 GLN A C 1
ATOM 896 O O . GLN A 1 109 ? -10.931 -24.104 21.577 1.00 53.47 109 GLN A O 1
ATOM 901 N N . ILE A 1 110 ? -9.356 -24.594 20.057 1.00 54.50 110 ILE A N 1
ATOM 902 C CA . ILE A 1 110 ? -9.514 -26.062 20.116 1.00 54.50 110 ILE A CA 1
ATOM 903 C C . ILE A 1 110 ? -8.402 -26.728 20.961 1.00 54.50 110 ILE A C 1
ATOM 905 O O . ILE A 1 110 ? -8.477 -27.912 21.262 1.00 54.50 110 ILE A O 1
ATOM 909 N N . LEU A 1 111 ? -7.378 -25.976 21.387 1.00 50.56 111 LEU A N 1
ATOM 910 C CA . LEU A 1 111 ? -6.244 -26.480 22.184 1.00 50.56 111 LEU A CA 1
ATOM 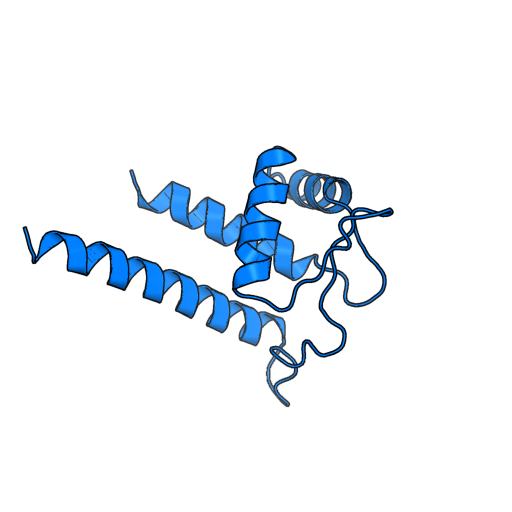911 C C . LEU A 1 111 ? -6.104 -25.834 23.578 1.00 50.56 111 LEU A C 1
ATOM 913 O O . LEU A 1 111 ? -5.009 -25.839 24.131 1.00 50.56 111 LEU A O 1
ATOM 917 N N . ASN A 1 112 ? -7.187 -25.303 24.150 1.00 42.22 112 ASN A N 1
ATOM 918 C CA . ASN A 1 112 ? -7.252 -24.886 25.558 1.00 42.22 112 ASN A CA 1
ATOM 919 C C . ASN A 1 112 ? -8.505 -25.446 26.220 1.00 42.22 112 ASN A C 1
ATOM 921 O O . ASN A 1 112 ? -9.582 -25.299 25.601 1.00 42.22 112 ASN A O 1
#

pLDDT: mean 79.1, std 15.75, range [40.28, 96.25]